Protein AF-A0A3C0IXK6-F1 (afdb_monomer_lite)

Structure (mmCIF, N/CA/C/O backbone):
data_AF-A0A3C0IXK6-F1
#
_entry.id   AF-A0A3C0IXK6-F1
#
loop_
_atom_site.group_PDB
_atom_site.id
_atom_site.type_symbol
_atom_site.label_atom_id
_atom_site.label_alt_id
_atom_site.label_comp_id
_atom_site.label_asym_id
_atom_site.label_entity_id
_atom_site.label_seq_id
_atom_site.pdbx_PDB_ins_code
_atom_site.Cartn_x
_atom_site.Cartn_y
_atom_site.Cartn_z
_atom_site.occupancy
_atom_site.B_iso_or_equiv
_atom_site.auth_seq_id
_atom_site.auth_comp_id
_atom_site.auth_asym_id
_atom_site.auth_atom_id
_atom_site.pdbx_PDB_model_num
ATOM 1 N N . GLN A 1 1 ? 19.973 -12.962 -18.127 1.00 75.75 1 GLN A N 1
ATOM 2 C CA . GLN A 1 1 ? 18.811 -13.881 -18.100 1.00 75.75 1 GLN A CA 1
ATOM 3 C C . GLN A 1 1 ? 18.287 -14.112 -16.686 1.00 75.75 1 GLN A C 1
ATOM 5 O O . GLN A 1 1 ? 17.170 -13.700 -16.434 1.00 75.75 1 GLN A O 1
ATOM 10 N N . ARG A 1 2 ? 19.062 -14.680 -15.744 1.00 87.44 2 ARG A N 1
ATOM 11 C CA . ARG A 1 2 ? 18.587 -14.931 -14.360 1.00 87.44 2 ARG A CA 1
ATOM 12 C C . ARG A 1 2 ? 17.985 -13.700 -13.665 1.00 87.44 2 ARG A C 1
ATOM 14 O O . ARG A 1 2 ? 16.879 -13.792 -13.154 1.00 87.44 2 ARG A O 1
ATOM 21 N N . ASN A 1 3 ? 18.657 -12.553 -13.741 1.00 87.75 3 ASN A N 1
ATOM 22 C CA . ASN A 1 3 ? 18.172 -11.315 -13.115 1.00 87.75 3 ASN A CA 1
ATOM 23 C C . ASN A 1 3 ? 16.908 -10.750 -13.789 1.00 87.75 3 ASN A C 1
ATOM 25 O O . ASN A 1 3 ? 16.109 -10.120 -13.121 1.00 87.75 3 ASN A O 1
ATOM 29 N N . TRP A 1 4 ? 16.711 -11.009 -15.088 1.00 89.12 4 TRP A N 1
ATOM 30 C CA . TRP A 1 4 ? 15.497 -10.610 -15.814 1.00 89.12 4 TRP A CA 1
ATOM 31 C C . TRP A 1 4 ? 14.307 -11.515 -15.480 1.00 89.12 4 TRP A C 1
ATOM 33 O O . TRP A 1 4 ? 13.179 -11.055 -15.413 1.00 89.12 4 TRP A O 1
ATOM 43 N N . ILE A 1 5 ? 14.563 -12.810 -15.255 1.00 93.12 5 ILE A N 1
ATOM 44 C CA . ILE A 1 5 ? 13.540 -13.759 -14.795 1.00 93.12 5 ILE A CA 1
ATOM 45 C C . ILE A 1 5 ? 13.109 -13.427 -13.362 1.00 93.12 5 ILE A C 1
ATOM 47 O O . ILE A 1 5 ? 11.938 -13.578 -13.039 1.00 93.12 5 ILE A O 1
ATOM 51 N N . GLY A 1 6 ? 14.047 -13.011 -12.501 1.00 90.12 6 GLY A N 1
ATOM 52 C CA . GLY A 1 6 ? 13.726 -12.458 -11.181 1.00 90.12 6 GLY A CA 1
ATOM 53 C C . GLY A 1 6 ? 12.921 -13.396 -10.272 1.00 90.12 6 GLY A C 1
ATOM 54 O O . GLY A 1 6 ? 12.086 -12.930 -9.501 1.00 90.12 6 GLY A O 1
ATOM 55 N N . ARG A 1 7 ? 13.135 -14.720 -10.365 1.00 92.38 7 ARG A N 1
ATOM 56 C CA . ARG A 1 7 ? 12.378 -15.706 -9.574 1.00 92.38 7 ARG A CA 1
ATOM 57 C C . ARG A 1 7 ? 12.542 -15.424 -8.078 1.00 92.38 7 ARG A C 1
ATOM 59 O O . ARG A 1 7 ? 13.661 -15.453 -7.571 1.00 92.38 7 ARG A O 1
ATOM 66 N N . SER A 1 8 ? 11.414 -15.243 -7.400 1.00 93.31 8 SER A N 1
ATOM 67 C CA . SER A 1 8 ? 11.321 -15.076 -5.950 1.00 93.31 8 SER A CA 1
ATOM 68 C C . SER A 1 8 ? 10.476 -16.197 -5.348 1.00 93.31 8 SER A C 1
ATOM 70 O O . SER A 1 8 ? 9.518 -16.651 -5.968 1.00 93.31 8 SER A O 1
ATOM 72 N N . GLU A 1 9 ? 10.840 -16.646 -4.149 1.00 96.25 9 GLU A N 1
ATOM 73 C CA . GLU A 1 9 ? 10.060 -17.595 -3.348 1.00 96.25 9 GLU A CA 1
ATOM 74 C C . GLU A 1 9 ? 9.570 -16.861 -2.100 1.00 96.25 9 GLU A C 1
ATOM 76 O O . GLU A 1 9 ? 10.348 -16.189 -1.422 1.00 96.25 9 GLU A O 1
ATOM 81 N N . GLY A 1 10 ? 8.270 -16.932 -1.836 1.00 96.06 10 GLY A N 1
ATOM 82 C CA . GLY A 1 10 ? 7.615 -16.127 -0.813 1.00 96.06 10 GLY A CA 1
ATOM 83 C C . GLY A 1 10 ? 6.218 -16.644 -0.499 1.00 96.06 10 GLY A C 1
ATOM 84 O O . GLY A 1 10 ? 5.892 -17.788 -0.816 1.00 96.06 1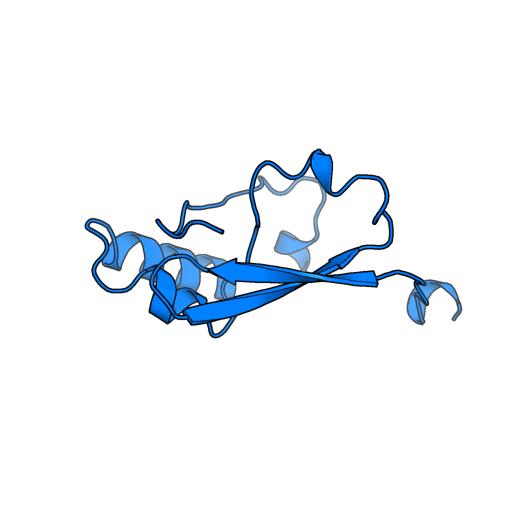0 GLY A O 1
ATOM 85 N N . MET A 1 11 ? 5.414 -15.800 0.135 1.00 96.88 11 MET A N 1
ATOM 86 C CA . MET A 1 11 ? 4.058 -16.121 0.563 1.00 96.88 11 MET A CA 1
ATOM 87 C C . MET A 1 11 ? 3.110 -14.976 0.229 1.00 96.88 11 MET A C 1
ATOM 89 O O . MET A 1 11 ? 3.483 -13.808 0.356 1.00 96.88 11 MET A O 1
ATOM 93 N N . ASP A 1 12 ? 1.887 -15.338 -0.145 1.00 97.62 12 ASP A N 1
ATOM 94 C CA . ASP A 1 12 ? 0.772 -14.409 -0.261 1.00 97.62 12 ASP A CA 1
ATOM 95 C C . ASP A 1 12 ? 0.061 -14.285 1.092 1.00 97.62 12 ASP A C 1
ATOM 97 O O . ASP A 1 12 ? -0.222 -15.282 1.763 1.00 97.62 12 ASP A O 1
ATOM 101 N N . LEU A 1 13 ? -0.195 -13.047 1.503 1.00 96.06 13 LEU A N 1
ATOM 102 C CA . LEU A 1 13 ? -0.876 -12.675 2.737 1.00 96.06 13 LEU A CA 1
ATOM 103 C C . LEU A 1 13 ? -2.172 -11.947 2.400 1.00 96.06 13 LEU A C 1
ATOM 105 O O . LEU A 1 13 ? -2.138 -10.942 1.696 1.00 96.06 13 LEU A O 1
ATOM 109 N N . ASP A 1 14 ? -3.292 -12.412 2.945 1.00 96.44 14 ASP A N 1
ATOM 110 C CA . ASP A 1 14 ? -4.580 -11.735 2.816 1.00 96.44 14 ASP A CA 1
ATOM 111 C C . ASP A 1 14 ? -4.809 -10.791 4.001 1.00 96.44 14 ASP A C 1
ATOM 113 O O . ASP A 1 14 ? -4.882 -11.240 5.146 1.00 96.44 14 ASP A O 1
ATOM 117 N N . PHE A 1 15 ? -4.993 -9.503 3.716 1.00 96.00 15 PHE A N 1
ATOM 118 C CA . PHE A 1 15 ? -5.435 -8.505 4.688 1.00 96.00 15 PHE A CA 1
ATOM 119 C C . PHE A 1 15 ? -6.905 -8.160 4.437 1.00 96.00 15 PHE A C 1
ATOM 121 O O . PHE A 1 15 ? -7.278 -7.814 3.315 1.00 96.00 15 PHE A O 1
ATOM 128 N N . GLU A 1 16 ? -7.758 -8.277 5.454 1.00 95.50 16 GLU A N 1
ATOM 129 C CA . GLU A 1 16 ? -9.179 -7.940 5.327 1.00 95.50 16 GLU A CA 1
ATOM 130 C C . GLU A 1 16 ? -9.367 -6.427 5.369 1.00 95.50 16 GLU A C 1
ATOM 132 O O . GLU A 1 16 ? -9.011 -5.774 6.342 1.00 95.50 16 GLU A O 1
ATOM 137 N N . VAL A 1 17 ? -9.960 -5.862 4.322 1.00 93.56 17 VAL A N 1
ATOM 138 C CA . VAL A 1 17 ? -10.204 -4.424 4.255 1.00 93.56 17 VAL A CA 1
ATOM 139 C C . VAL A 1 17 ? -11.469 -4.100 5.050 1.00 93.56 17 VAL A C 1
ATOM 141 O O . VAL A 1 17 ? -12.580 -4.543 4.731 1.00 93.56 17 VAL A O 1
ATOM 144 N N . ALA A 1 18 ? -11.303 -3.312 6.109 1.00 90.88 18 ALA A N 1
ATOM 145 C CA . ALA A 1 18 ? -12.371 -2.958 7.028 1.00 90.88 18 ALA A CA 1
ATOM 146 C C . ALA A 1 18 ? -13.523 -2.253 6.293 1.00 90.88 18 ALA A C 1
ATOM 148 O O . ALA A 1 18 ? -13.330 -1.283 5.563 1.00 90.88 18 ALA A O 1
ATOM 149 N N . GLY A 1 19 ? -14.748 -2.740 6.504 1.00 85.31 19 GLY A N 1
ATOM 150 C CA . GLY A 1 19 ? -15.964 -2.125 5.963 1.00 85.31 19 GLY A CA 1
ATOM 151 C C . GLY A 1 19 ? -16.279 -2.434 4.495 1.00 85.31 19 GLY A C 1
ATOM 152 O O . GLY A 1 19 ? -17.356 -2.056 4.042 1.00 85.31 19 GLY A O 1
ATOM 153 N N . THR A 1 20 ? -15.420 -3.150 3.757 1.00 84.44 20 THR A N 1
ATOM 154 C CA . THR A 1 20 ? -15.673 -3.488 2.339 1.00 84.44 20 THR A CA 1
ATOM 155 C C . THR A 1 20 ? -16.002 -4.964 2.107 1.00 84.44 20 THR A C 1
ATOM 157 O O . THR A 1 20 ? -16.589 -5.300 1.075 1.00 84.44 20 THR A O 1
ATOM 160 N N . GLY A 1 21 ? -15.637 -5.839 3.055 1.00 86.12 21 GLY A N 1
ATOM 161 C CA . GLY A 1 21 ? -15.756 -7.297 2.922 1.00 86.12 21 GLY A CA 1
ATOM 162 C C . GLY A 1 21 ? -14.781 -7.904 1.906 1.00 86.12 21 GLY A C 1
ATOM 163 O O . GLY A 1 21 ? -14.897 -9.081 1.570 1.00 86.12 21 GLY A O 1
ATOM 164 N N . GLU A 1 22 ? -13.843 -7.106 1.398 1.00 90.50 22 GLU A N 1
ATOM 165 C CA . GLU A 1 22 ? -12.816 -7.531 0.455 1.00 90.50 22 GLU A CA 1
ATOM 166 C C . GLU A 1 22 ? -11.496 -7.830 1.151 1.00 90.50 22 GLU A C 1
ATOM 168 O O . GLU A 1 22 ? -11.256 -7.439 2.293 1.00 90.50 22 GLU A O 1
ATOM 173 N N . LYS A 1 23 ? -10.616 -8.512 0.420 1.00 94.56 23 LYS A N 1
ATOM 174 C CA . LYS A 1 23 ? -9.260 -8.816 0.853 1.00 94.56 23 LYS A CA 1
ATOM 175 C C . LYS A 1 23 ? -8.259 -8.142 -0.069 1.00 94.56 23 LYS A C 1
ATOM 177 O O . LYS A 1 23 ? -8.444 -8.138 -1.286 1.00 94.56 23 LYS A O 1
ATOM 182 N N . LEU A 1 24 ? -7.195 -7.611 0.517 1.00 95.38 24 LEU A N 1
ATOM 183 C CA . LEU A 1 24 ? -6.007 -7.165 -0.189 1.00 95.38 24 LEU A CA 1
ATOM 184 C C . LEU A 1 24 ? -4.924 -8.234 -0.028 1.00 95.38 24 LEU A C 1
ATOM 186 O O . LEU A 1 24 ? -4.381 -8.414 1.062 1.00 95.38 24 LEU A O 1
ATOM 190 N N . THR A 1 25 ? -4.632 -8.950 -1.111 1.00 96.62 25 THR A N 1
ATOM 191 C CA . THR A 1 25 ? -3.584 -9.975 -1.132 1.00 96.62 25 THR A CA 1
ATOM 192 C C . THR A 1 25 ? -2.232 -9.336 -1.449 1.00 96.62 25 THR A C 1
ATOM 194 O O . THR A 1 25 ? -2.090 -8.636 -2.452 1.00 96.62 25 THR A O 1
ATOM 197 N N . VAL A 1 26 ? -1.230 -9.581 -0.604 1.00 96.44 26 VAL A N 1
ATOM 198 C CA . VAL A 1 26 ? 0.127 -9.027 -0.718 1.00 96.44 26 VAL A CA 1
ATOM 199 C C . VAL A 1 26 ? 1.152 -10.154 -0.769 1.00 96.44 26 VAL A C 1
ATOM 201 O O . VAL A 1 26 ? 1.184 -11.004 0.117 1.00 96.44 26 VAL A O 1
ATOM 204 N N . PHE A 1 27 ? 2.042 -10.121 -1.761 1.00 96.88 27 PHE A N 1
ATOM 205 C CA . PHE A 1 27 ? 3.185 -11.031 -1.834 1.00 96.88 27 PHE A CA 1
ATOM 206 C C . PHE A 1 27 ? 4.370 -10.506 -1.013 1.00 96.88 27 PHE A C 1
ATOM 208 O O . PHE A 1 27 ? 4.745 -9.337 -1.117 1.00 96.88 27 PHE A O 1
ATOM 215 N N . THR A 1 28 ? 5.025 -11.382 -0.249 1.00 96.69 28 THR A N 1
ATOM 216 C CA . THR A 1 28 ? 6.282 -11.062 0.442 1.00 96.69 28 THR A CA 1
ATOM 217 C C . THR A 1 28 ? 7.257 -12.237 0.464 1.00 96.69 28 THR A C 1
ATOM 219 O O . THR A 1 28 ? 6.881 -13.389 0.678 1.00 96.69 28 THR A O 1
ATOM 222 N N . THR A 1 29 ? 8.551 -11.951 0.313 1.00 97.31 29 THR A N 1
ATOM 223 C CA . THR A 1 29 ? 9.638 -12.917 0.569 1.00 97.31 29 THR A CA 1
ATOM 224 C C . THR A 1 29 ? 10.066 -12.943 2.044 1.00 97.31 29 THR A C 1
ATOM 226 O O . THR A 1 29 ? 10.854 -13.797 2.447 1.00 97.31 29 THR A O 1
ATOM 229 N N . ARG A 1 30 ? 9.529 -12.033 2.870 1.00 96.25 30 ARG A N 1
ATOM 230 C CA . ARG A 1 30 ? 9.829 -11.848 4.300 1.00 96.25 30 ARG A CA 1
ATOM 231 C C . ARG A 1 30 ? 8.581 -12.056 5.160 1.00 96.25 30 ARG A C 1
ATOM 233 O O . ARG A 1 30 ? 8.125 -11.167 5.869 1.00 96.25 30 ARG A O 1
ATOM 240 N N . HIS A 1 31 ? 7.993 -13.246 5.077 1.00 93.88 31 HIS A N 1
ATOM 241 C CA . HIS A 1 31 ? 6.815 -13.618 5.874 1.00 93.88 31 HIS A CA 1
ATOM 242 C C . HIS A 1 31 ? 7.086 -13.586 7.391 1.00 93.88 31 HIS A C 1
ATOM 244 O O . HIS A 1 31 ? 6.170 -13.382 8.183 1.00 93.88 31 HIS A O 1
ATOM 250 N N . ASP A 1 32 ? 8.350 -13.721 7.800 1.00 95.75 32 ASP A N 1
ATOM 251 C CA . ASP A 1 32 ? 8.810 -13.584 9.182 1.00 95.75 32 ASP A CA 1
ATOM 252 C C . ASP A 1 32 ? 8.542 -12.192 9.778 1.00 95.75 32 ASP A C 1
ATOM 254 O O . ASP A 1 32 ? 8.411 -12.061 10.994 1.00 95.75 32 ASP A O 1
ATOM 258 N N . THR A 1 33 ? 8.414 -11.152 8.946 1.00 95.88 33 THR A N 1
ATOM 259 C CA . THR A 1 33 ? 8.215 -9.769 9.406 1.00 95.88 33 THR A CA 1
ATOM 260 C C . THR A 1 33 ? 6.747 -9.354 9.500 1.00 95.88 33 THR A C 1
ATOM 262 O O . THR A 1 33 ? 6.471 -8.176 9.715 1.00 95.88 33 THR A O 1
ATOM 265 N N . VAL A 1 34 ? 5.793 -10.281 9.350 1.00 95.69 34 VAL A N 1
ATOM 266 C CA . VAL A 1 34 ? 4.354 -9.957 9.283 1.00 95.69 34 VAL A CA 1
ATOM 267 C C . VAL A 1 34 ? 3.841 -9.200 10.516 1.00 95.69 34 VAL A C 1
ATOM 269 O O . VAL A 1 34 ? 3.051 -8.272 10.385 1.00 95.69 34 VAL A O 1
ATOM 272 N N . PHE A 1 35 ? 4.357 -9.506 11.710 1.00 95.31 35 PHE A N 1
ATOM 273 C CA . PHE A 1 35 ? 3.979 -8.813 12.950 1.00 95.31 35 PHE A CA 1
ATOM 274 C C . PHE A 1 35 ? 4.480 -7.360 13.033 1.00 95.31 35 PHE A C 1
ATOM 276 O O . PHE A 1 35 ? 4.088 -6.634 13.941 1.00 95.31 35 PHE A O 1
ATOM 283 N N . GLY A 1 36 ? 5.361 -6.940 12.120 1.00 96.81 36 GLY A N 1
ATOM 284 C CA . GLY A 1 36 ? 5.874 -5.573 12.026 1.00 96.81 36 GLY A CA 1
ATOM 285 C C . GLY A 1 36 ? 5.180 -4.715 10.968 1.00 96.81 36 GLY A C 1
ATOM 286 O O . GLY A 1 36 ? 5.618 -3.589 10.739 1.00 96.81 36 GLY A O 1
ATOM 287 N N . VAL A 1 37 ? 4.146 -5.225 10.293 1.00 96.69 37 VAL A N 1
ATOM 288 C CA . VAL A 1 37 ? 3.390 -4.456 9.295 1.00 96.69 37 VAL A CA 1
ATOM 289 C C . VAL A 1 37 ? 2.607 -3.348 10.001 1.00 96.69 37 VAL A C 1
ATOM 291 O O . VAL A 1 37 ? 1.771 -3.620 10.857 1.00 96.69 37 VAL A O 1
ATOM 294 N N . THR A 1 38 ? 2.895 -2.091 9.655 1.00 96.56 38 THR A N 1
ATOM 295 C CA . THR A 1 38 ? 2.258 -0.904 10.256 1.00 96.56 38 THR A CA 1
ATOM 296 C C . THR A 1 38 ? 1.286 -0.191 9.318 1.00 96.56 38 THR A C 1
ATOM 298 O O . THR A 1 38 ? 0.426 0.546 9.790 1.00 96.56 38 THR A O 1
ATOM 301 N N . TYR A 1 39 ? 1.420 -0.393 8.006 1.00 96.25 39 TYR A N 1
ATOM 302 C CA . TYR A 1 39 ? 0.499 0.080 6.974 1.00 96.25 39 TYR A CA 1
ATOM 303 C C . TYR A 1 39 ? 0.696 -0.731 5.687 1.00 96.25 39 TYR A C 1
ATOM 305 O O . TYR A 1 39 ? 1.719 -1.397 5.508 1.00 96.25 39 TYR A O 1
ATOM 313 N N . LEU A 1 40 ? -0.283 -0.650 4.787 1.00 96.50 40 LEU A N 1
ATOM 314 C CA . LEU A 1 40 ? -0.232 -1.237 3.450 1.00 96.50 40 LEU A CA 1
ATOM 315 C C . LEU A 1 40 ? -0.165 -0.118 2.408 1.00 96.50 40 LEU A C 1
ATOM 317 O O . LEU A 1 40 ? -0.729 0.959 2.602 1.00 96.50 40 LEU A O 1
ATOM 321 N N . VAL A 1 41 ? 0.521 -0.381 1.299 1.00 96.31 41 VAL A N 1
ATOM 322 C CA . VAL A 1 41 ? 0.575 0.516 0.139 1.00 96.31 41 VAL A CA 1
ATOM 323 C C . VAL A 1 41 ? -0.056 -0.205 -1.034 1.00 96.31 41 VAL A C 1
ATOM 325 O O . VAL A 1 41 ? 0.228 -1.377 -1.273 1.00 96.31 41 VAL A O 1
ATOM 328 N N . ILE A 1 42 ? -0.909 0.505 -1.761 1.00 95.44 42 ILE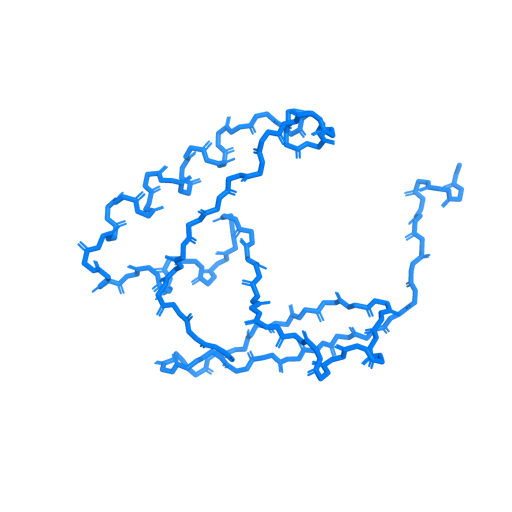 A N 1
ATOM 329 C CA . ILE A 1 42 ? -1.630 -0.017 -2.912 1.00 95.44 42 ILE A CA 1
ATOM 330 C C . ILE A 1 42 ? -1.269 0.812 -4.145 1.00 95.44 42 ILE A C 1
ATOM 332 O O . ILE A 1 42 ? -1.101 2.027 -4.049 1.00 95.44 42 ILE A O 1
ATOM 336 N N . ALA A 1 43 ? -1.099 0.154 -5.292 1.00 94.44 43 ALA A N 1
ATOM 337 C CA . ALA A 1 43 ? -0.821 0.847 -6.546 1.00 94.44 43 ALA A CA 1
ATOM 338 C C . ALA A 1 43 ? -2.017 1.722 -6.953 1.00 94.44 43 ALA A C 1
ATOM 340 O O . ALA A 1 43 ? -3.163 1.328 -6.731 1.00 94.44 43 ALA A O 1
ATOM 341 N N . ALA A 1 44 ? -1.753 2.880 -7.563 1.00 94.00 44 ALA A N 1
ATOM 342 C CA . ALA A 1 44 ? -2.785 3.836 -7.969 1.00 94.00 44 ALA A CA 1
ATOM 343 C C . ALA A 1 44 ? -3.800 3.211 -8.946 1.00 94.00 44 ALA A C 1
ATOM 345 O O . ALA A 1 44 ? -4.996 3.460 -8.850 1.00 94.00 44 ALA A O 1
ATOM 346 N N . GLU A 1 45 ? -3.334 2.326 -9.826 1.00 93.69 45 GLU A N 1
ATOM 347 C CA . GLU A 1 45 ? -4.148 1.575 -10.782 1.00 93.69 45 GLU A CA 1
ATOM 348 C C . GLU A 1 45 ? -4.904 0.363 -10.191 1.00 93.69 45 GLU A C 1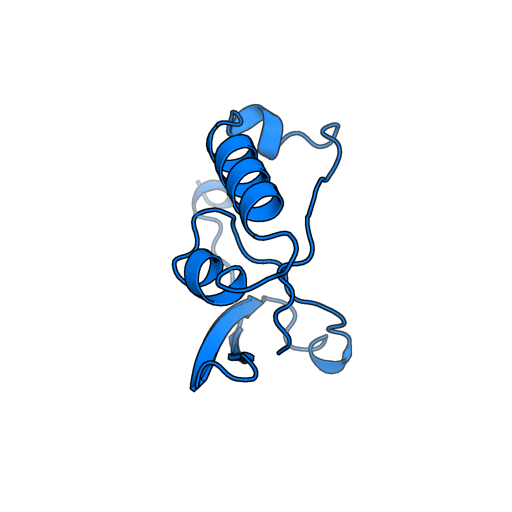
ATOM 350 O O . GLU A 1 45 ? -5.599 -0.350 -10.920 1.00 93.69 45 GLU A O 1
ATOM 355 N N . HIS A 1 46 ? -4.776 0.075 -8.891 1.00 94.94 46 HIS A N 1
ATOM 356 C CA . HIS A 1 46 ? -5.390 -1.114 -8.304 1.00 94.94 46 HIS A CA 1
ATOM 357 C C . HIS A 1 46 ? -6.927 -0.981 -8.211 1.00 94.94 46 HIS A C 1
ATOM 359 O O . HIS A 1 46 ? -7.417 0.021 -7.689 1.00 94.94 46 HIS A O 1
ATOM 365 N N . PRO A 1 47 ? -7.720 -2.012 -8.581 1.00 92.12 47 PRO A N 1
ATOM 366 C CA . PRO A 1 47 ? -9.188 -1.923 -8.621 1.00 92.12 47 PRO A CA 1
ATOM 367 C C . PRO A 1 47 ? -9.867 -1.511 -7.304 1.00 92.12 47 PRO A C 1
ATOM 369 O O . PRO A 1 47 ? -10.926 -0.889 -7.314 1.00 92.12 47 PRO A O 1
ATOM 372 N N . LEU A 1 48 ? -9.263 -1.856 -6.163 1.00 92.12 48 LEU A N 1
ATOM 373 C CA . LEU A 1 48 ? -9.771 -1.474 -4.837 1.00 92.12 48 LEU A CA 1
ATOM 374 C C . LEU A 1 48 ? -9.658 0.026 -4.533 1.00 92.12 48 LEU A C 1
ATOM 376 O O . LEU A 1 48 ? -10.368 0.493 -3.647 1.00 92.12 48 LEU A O 1
ATOM 380 N N . VAL A 1 49 ? -8.802 0.784 -5.228 1.00 94.25 49 VAL A N 1
ATOM 381 C CA . VAL A 1 49 ? -8.561 2.204 -4.918 1.00 94.25 49 VAL A CA 1
ATOM 382 C C . VAL A 1 49 ? -9.852 3.010 -5.002 1.00 94.25 49 VAL A C 1
ATOM 384 O O . VAL A 1 49 ? -10.206 3.665 -4.027 1.00 94.25 49 VAL A O 1
ATOM 387 N N . GLU A 1 50 ? -10.616 2.881 -6.090 1.00 92.00 50 GLU A N 1
ATOM 388 C CA . GLU A 1 50 ? -11.889 3.603 -6.251 1.00 92.00 50 GLU A CA 1
ATOM 389 C C . GLU A 1 50 ? -12.889 3.285 -5.134 1.00 92.00 50 GLU A C 1
ATOM 391 O O . GLU A 1 50 ? -13.607 4.165 -4.664 1.00 92.00 50 GLU A O 1
ATOM 396 N N . ARG A 1 51 ? -12.916 2.033 -4.661 1.00 91.25 51 ARG A N 1
ATOM 397 C CA . ARG A 1 51 ? -13.799 1.626 -3.559 1.00 91.25 51 ARG A CA 1
ATOM 398 C C . ARG A 1 51 ? -13.364 2.210 -2.218 1.00 91.25 51 ARG A C 1
ATOM 400 O O . ARG A 1 51 ? -14.221 2.486 -1.389 1.00 91.25 51 ARG A O 1
ATOM 407 N N . LEU A 1 52 ? -12.058 2.364 -2.001 1.00 92.25 52 LEU A N 1
ATOM 408 C CA . LEU A 1 52 ? -11.491 2.893 -0.760 1.00 92.25 52 LEU A CA 1
ATOM 409 C C . LEU A 1 52 ? -11.677 4.408 -0.629 1.00 92.25 52 LEU A C 1
ATOM 411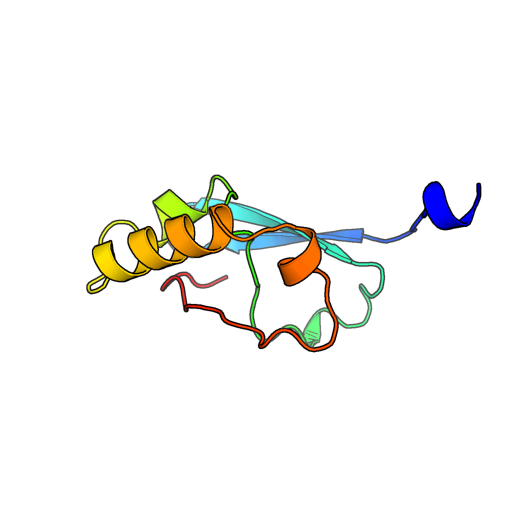 O O . LEU A 1 52 ? -11.934 4.897 0.470 1.00 92.25 52 LEU A O 1
ATOM 415 N N . ILE A 1 53 ? -11.543 5.135 -1.740 1.00 94.12 53 ILE A N 1
ATOM 416 C CA . ILE A 1 53 ? -11.601 6.603 -1.746 1.00 94.12 53 ILE A CA 1
ATOM 417 C C . ILE A 1 53 ? -13.032 7.147 -1.862 1.00 94.12 53 ILE A C 1
ATOM 419 O O . ILE A 1 53 ? -13.272 8.303 -1.519 1.00 94.12 53 ILE A O 1
ATOM 423 N N . ALA A 1 54 ? -13.987 6.336 -2.329 1.00 91.94 54 ALA A N 1
ATOM 424 C CA . ALA A 1 54 ? -15.381 6.745 -2.470 1.00 91.94 54 ALA A CA 1
ATOM 425 C C . ALA A 1 54 ? -16.006 7.146 -1.121 1.00 91.94 54 ALA A C 1
ATOM 427 O O . ALA A 1 54 ? -15.966 6.397 -0.145 1.00 91.94 54 ALA A O 1
ATOM 428 N N . GLY A 1 55 ? -16.636 8.318 -1.079 1.00 90.44 55 GLY A N 1
ATOM 429 C CA . GLY A 1 55 ? -17.271 8.884 0.107 1.00 90.44 55 GLY A CA 1
ATOM 430 C C . GLY A 1 55 ? -16.305 9.528 1.104 1.00 90.44 55 GLY A C 1
ATOM 431 O O . GLY A 1 55 ? -16.760 9.983 2.157 1.00 90.44 55 GLY A O 1
ATOM 432 N N . GLN A 1 56 ? -15.001 9.583 0.809 1.00 92.75 56 GLN A N 1
ATOM 433 C CA . GLN A 1 56 ? -14.042 10.280 1.664 1.00 92.75 56 GLN A CA 1
ATOM 434 C C . GLN A 1 56 ? -14.209 11.804 1.551 1.00 92.75 56 GLN A C 1
ATOM 436 O O . GLN A 1 56 ? -14.499 12.319 0.471 1.00 92.75 56 GLN A O 1
ATOM 441 N N . PRO A 1 57 ? -13.970 12.575 2.629 1.00 94.69 57 PRO A N 1
ATOM 442 C CA . PRO A 1 57 ? -14.078 14.037 2.588 1.00 94.69 57 PRO A CA 1
ATOM 443 C C . PRO A 1 57 ? -13.180 14.712 1.538 1.00 94.69 57 PRO A C 1
ATOM 445 O O . PRO A 1 57 ? -13.486 15.812 1.088 1.00 94.69 57 PRO A O 1
ATOM 448 N N . ASN A 1 58 ? -12.074 14.063 1.169 1.00 95.12 58 ASN A N 1
ATOM 449 C CA . ASN A 1 58 ? -11.084 14.513 0.192 1.00 95.12 58 ASN A CA 1
ATOM 450 C C . ASN A 1 58 ? -11.046 13.621 -1.068 1.00 95.12 58 ASN A C 1
ATOM 452 O O . ASN A 1 58 ? -10.008 13.491 -1.709 1.00 95.12 58 ASN A O 1
ATOM 456 N N . GLU A 1 59 ? -12.166 12.989 -1.425 1.00 95.56 59 GLU A N 1
ATOM 457 C CA . GLU A 1 59 ? -12.287 12.072 -2.570 1.00 95.56 59 GLU A CA 1
ATOM 458 C C . GLU A 1 59 ? -11.780 12.666 -3.899 1.00 95.56 59 GLU A C 1
ATOM 460 O O . GLU A 1 59 ? -11.064 11.990 -4.638 1.00 95.56 59 GLU A O 1
ATOM 465 N N . ASP A 1 60 ? -12.090 13.932 -4.193 1.00 96.44 60 ASP A N 1
ATOM 466 C CA . ASP A 1 60 ? -11.633 14.597 -5.424 1.00 96.44 60 ASP A CA 1
ATOM 467 C C . ASP A 1 60 ? -10.108 14.791 -5.449 1.00 96.44 60 ASP A C 1
ATOM 469 O O . ASP A 1 60 ? -9.468 14.603 -6.484 1.00 96.44 60 ASP A O 1
ATOM 473 N N . GLU A 1 61 ? -9.513 15.116 -4.297 1.00 96.69 61 GLU A N 1
ATOM 474 C CA . GLU A 1 61 ? -8.060 15.238 -4.137 1.00 96.69 61 GLU A CA 1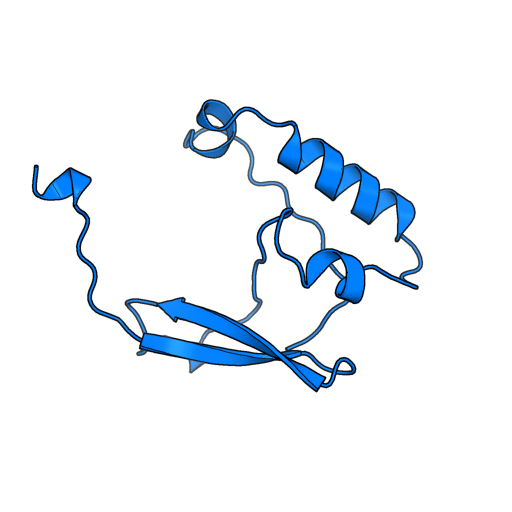
ATOM 475 C C . GLU A 1 61 ? -7.376 13.878 -4.330 1.00 96.69 61 GLU A C 1
ATOM 477 O O . GLU A 1 61 ? -6.382 13.775 -5.048 1.00 96.69 61 GLU A O 1
ATOM 482 N N . LEU A 1 62 ? -7.955 12.817 -3.759 1.00 96.38 62 LEU A N 1
ATOM 483 C CA . LEU A 1 62 ? -7.490 11.439 -3.919 1.00 96.38 62 LEU A CA 1
ATOM 484 C C . LEU A 1 62 ? -7.548 10.981 -5.380 1.00 96.38 62 LEU A C 1
ATOM 486 O O . LEU A 1 62 ? -6.580 10.406 -5.877 1.00 96.38 62 LEU A O 1
ATOM 490 N N . ARG A 1 63 ? -8.647 11.258 -6.094 1.00 96.12 63 ARG A N 1
ATOM 491 C CA . ARG A 1 63 ? -8.761 10.929 -7.524 1.00 96.12 63 ARG A CA 1
ATOM 492 C C . ARG A 1 63 ? -7.761 11.691 -8.377 1.00 96.12 63 ARG A C 1
ATOM 494 O O . ARG A 1 63 ? -7.175 11.103 -9.286 1.00 96.12 63 ARG A O 1
ATOM 501 N N . GLN A 1 64 ? -7.548 12.973 -8.084 1.00 96.44 64 GLN A N 1
ATOM 502 C CA . GLN A 1 64 ? -6.536 13.757 -8.782 1.00 96.44 64 GLN A CA 1
ATOM 503 C C . GLN A 1 64 ? -5.141 13.170 -8.543 1.00 96.44 64 GLN A C 1
ATOM 505 O O . GLN A 1 64 ? -4.418 12.928 -9.504 1.00 96.44 64 GLN A O 1
ATOM 510 N N . PHE A 1 65 ? -4.806 12.842 -7.291 1.00 95.50 65 PHE A N 1
ATOM 511 C CA . PHE A 1 65 ? -3.538 12.203 -6.942 1.00 95.50 65 PHE A CA 1
ATOM 512 C C . PHE A 1 65 ? -3.333 10.877 -7.690 1.00 95.50 65 PHE A C 1
ATOM 514 O O . PHE A 1 65 ? -2.268 10.642 -8.257 1.00 95.50 65 PHE A O 1
ATOM 521 N N . VAL A 1 66 ? -4.360 10.023 -7.749 1.00 95.00 66 VAL A N 1
ATOM 522 C CA . VAL A 1 66 ? -4.330 8.766 -8.515 1.00 95.00 66 VAL A CA 1
ATOM 523 C C . VAL A 1 66 ? -4.071 9.031 -10.000 1.00 95.00 66 VAL A C 1
ATOM 525 O O . VAL A 1 66 ? -3.194 8.397 -10.586 1.00 95.00 66 VAL A O 1
ATOM 528 N N . SER A 1 67 ? -4.780 9.991 -10.602 1.00 94.75 67 SER A N 1
ATOM 529 C CA . SER A 1 67 ? -4.585 10.367 -12.007 1.00 94.75 67 SER A CA 1
ATOM 530 C C . SER A 1 67 ? -3.170 10.881 -12.276 1.00 94.75 67 SER A C 1
ATOM 532 O O . SER A 1 67 ? -2.573 10.518 -13.289 1.00 94.75 67 SER A O 1
ATOM 534 N N . ASP A 1 68 ? -2.626 11.707 -11.382 1.00 92.88 68 ASP A N 1
ATOM 535 C CA . ASP A 1 68 ? -1.282 12.266 -11.516 1.00 92.88 68 ASP A CA 1
ATOM 536 C C . ASP A 1 68 ? -0.221 11.164 -11.438 1.00 92.88 68 ASP A C 1
ATOM 538 O O . ASP A 1 68 ? 0.684 11.126 -12.269 1.00 92.88 68 ASP A O 1
ATOM 542 N N . VAL A 1 69 ? -0.358 10.226 -10.493 1.00 92.19 69 VAL A N 1
ATOM 543 C CA . VAL A 1 69 ? 0.560 9.085 -10.335 1.00 92.19 69 VAL A CA 1
ATOM 544 C C . VAL A 1 69 ? 0.505 8.141 -11.537 1.00 92.19 69 VAL A C 1
ATOM 546 O O . VAL A 1 69 ? 1.546 7.658 -11.976 1.00 92.19 69 VAL A O 1
ATOM 549 N N . ILE A 1 70 ? -0.680 7.893 -12.103 1.00 91.31 70 ILE A N 1
ATOM 550 C CA . ILE A 1 70 ? -0.832 7.069 -13.315 1.00 91.31 70 ILE A CA 1
ATOM 551 C C . ILE A 1 70 ? -0.204 7.755 -14.536 1.00 91.31 70 ILE A C 1
ATOM 553 O O . ILE A 1 70 ? 0.323 7.080 -15.418 1.00 91.31 70 ILE A O 1
ATOM 557 N N . ALA A 1 71 ? -0.250 9.087 -14.600 1.00 89.88 71 ALA A N 1
ATOM 558 C CA . ALA A 1 71 ? 0.331 9.861 -15.693 1.00 89.88 71 ALA A CA 1
ATOM 559 C C . ALA A 1 71 ? 1.860 10.024 -15.593 1.00 89.88 71 ALA A C 1
ATOM 561 O O . ALA A 1 71 ? 2.480 10.499 -16.550 1.00 89.88 71 ALA A O 1
ATOM 562 N N . GLN A 1 72 ? 2.476 9.666 -14.461 1.00 85.62 72 GLN A N 1
ATOM 563 C CA . GLN A 1 72 ? 3.927 9.717 -14.302 1.00 85.62 72 GLN A CA 1
ATOM 564 C C . GLN A 1 72 ? 4.625 8.662 -15.160 1.00 85.62 72 GLN A C 1
ATOM 566 O O . GLN A 1 72 ? 4.173 7.528 -15.288 1.00 85.62 72 GLN A O 1
ATOM 571 N N . ASP A 1 73 ? 5.776 9.046 -15.708 1.00 79.62 73 ASP A N 1
ATOM 572 C CA . ASP A 1 73 ? 6.624 8.149 -16.484 1.00 79.62 73 ASP A CA 1
ATOM 573 C C . ASP A 1 73 ? 7.230 7.049 -15.596 1.00 79.62 73 ASP A C 1
ATOM 575 O O . ASP A 1 73 ? 7.760 7.322 -14.515 1.00 79.62 73 ASP A O 1
ATOM 579 N N . ASP A 1 74 ? 7.200 5.804 -16.071 1.00 72.25 74 ASP A N 1
ATOM 580 C CA . ASP A 1 74 ? 7.679 4.638 -15.318 1.00 72.25 74 ASP A CA 1
ATOM 581 C C . ASP A 1 74 ? 9.171 4.748 -14.959 1.00 72.25 74 ASP A C 1
ATOM 583 O O . ASP A 1 74 ? 9.603 4.265 -13.906 1.00 72.25 74 ASP A O 1
ATOM 587 N N . ILE A 1 75 ? 9.970 5.417 -15.802 1.00 68.31 75 ILE A N 1
ATOM 588 C CA . ILE A 1 75 ? 11.398 5.651 -15.542 1.00 68.31 75 ILE A CA 1
ATOM 589 C C . ILE A 1 75 ? 11.564 6.585 -14.343 1.00 68.31 75 ILE A C 1
ATOM 591 O O . ILE A 1 75 ? 12.382 6.303 -13.470 1.00 68.31 75 ILE A O 1
ATOM 595 N N . ALA A 1 76 ? 10.760 7.648 -14.260 1.00 68.94 76 ALA A N 1
ATOM 596 C CA . ALA A 1 76 ? 10.754 8.540 -13.105 1.00 68.94 76 ALA A CA 1
ATOM 597 C C . ALA A 1 76 ? 10.276 7.805 -11.841 1.00 68.94 76 ALA A C 1
ATOM 599 O O . ALA A 1 76 ? 10.905 7.910 -10.795 1.00 68.94 76 ALA A O 1
ATOM 600 N N . ARG A 1 77 ? 9.236 6.964 -11.936 1.00 70.19 77 ARG A N 1
ATOM 601 C CA . ARG A 1 77 ? 8.729 6.181 -10.789 1.00 70.19 77 ARG A CA 1
ATOM 602 C C . ARG A 1 77 ? 9.740 5.179 -10.220 1.00 70.19 77 ARG A C 1
ATOM 604 O O . ARG A 1 77 ? 9.637 4.813 -9.050 1.00 70.19 77 ARG A O 1
ATOM 611 N N . THR A 1 78 ? 10.687 4.720 -11.037 1.00 75.44 78 THR A N 1
ATOM 612 C CA . THR A 1 78 ? 11.686 3.706 -10.653 1.00 75.44 78 THR A CA 1
ATOM 613 C C . THR A 1 78 ? 13.043 4.322 -10.287 1.00 75.44 78 THR A C 1
ATOM 615 O O . THR A 1 78 ? 13.950 3.601 -9.874 1.00 75.44 78 THR A O 1
ATOM 618 N N . ALA A 1 79 ? 13.211 5.639 -10.440 1.00 77.81 79 ALA A N 1
ATOM 619 C CA . ALA A 1 79 ? 14.469 6.315 -10.155 1.00 77.81 79 ALA A CA 1
ATOM 620 C C . ALA A 1 79 ? 14.665 6.53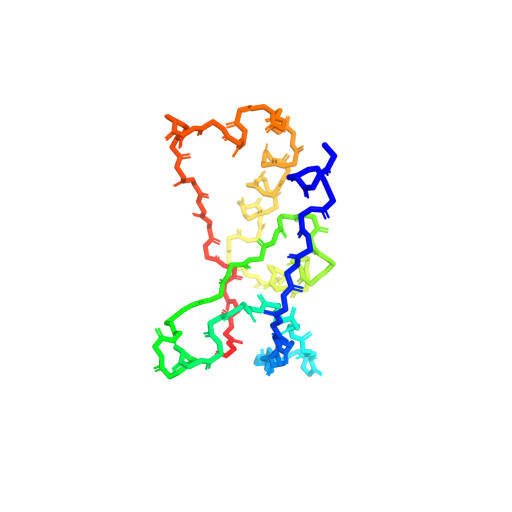0 -8.643 1.00 77.81 79 ALA A C 1
ATOM 622 O O . ALA A 1 79 ? 13.773 7.011 -7.945 1.00 77.81 79 ALA A O 1
ATOM 623 N N . ASP A 1 80 ? 15.854 6.189 -8.140 1.00 73.19 80 ASP A N 1
ATOM 624 C CA . ASP A 1 80 ? 16.179 6.238 -6.705 1.00 73.19 80 ASP A CA 1
ATOM 625 C C . ASP A 1 80 ? 16.152 7.661 -6.114 1.00 73.19 80 ASP A C 1
ATOM 627 O O . ASP A 1 80 ? 16.021 7.828 -4.901 1.00 73.19 80 ASP A O 1
ATOM 631 N N . ASP A 1 81 ? 16.297 8.684 -6.958 1.00 79.38 81 ASP A N 1
ATOM 632 C CA . ASP A 1 81 ? 16.296 10.103 -6.597 1.00 79.38 81 ASP A CA 1
ATOM 633 C C . ASP A 1 81 ? 14.907 10.755 -6.657 1.00 79.38 81 ASP A C 1
ATOM 635 O O . ASP A 1 81 ? 14.759 11.913 -6.260 1.00 79.38 81 ASP A O 1
ATOM 639 N N . THR A 1 82 ? 13.882 10.025 -7.104 1.00 79.94 82 THR A N 1
ATOM 640 C CA . THR A 1 82 ? 12.514 10.546 -7.139 1.00 79.94 82 THR A CA 1
ATOM 641 C C . THR A 1 82 ? 11.899 10.531 -5.744 1.00 79.94 82 THR A C 1
ATOM 643 O O . THR A 1 82 ? 11.935 9.534 -5.017 1.00 79.94 82 THR A O 1
ATOM 646 N N . GLU A 1 83 ? 11.324 11.668 -5.351 1.00 85.06 83 GLU A N 1
ATOM 647 C CA . GLU A 1 83 ? 10.651 11.807 -4.066 1.00 85.06 83 GLU A CA 1
ATOM 648 C C . GLU A 1 83 ? 9.444 10.862 -3.986 1.00 85.06 83 GLU A C 1
ATOM 650 O O . GLU A 1 83 ? 8.572 10.845 -4.856 1.00 85.06 83 GLU A O 1
ATOM 655 N N . LYS A 1 84 ? 9.389 10.063 -2.915 1.00 88.50 84 LYS A N 1
ATOM 656 C CA . LYS A 1 84 ? 8.278 9.142 -2.676 1.00 88.50 84 LYS A CA 1
ATOM 657 C C . LYS A 1 84 ? 7.071 9.925 -2.190 1.00 88.50 84 LYS A C 1
ATOM 659 O O . LYS A 1 84 ? 7.029 10.356 -1.039 1.00 88.50 84 LYS A O 1
ATOM 664 N N . VAL A 1 85 ? 6.077 10.047 -3.055 1.00 91.94 85 VAL A N 1
ATOM 665 C CA . VAL A 1 85 ? 4.777 10.628 -2.725 1.00 91.94 85 VAL A CA 1
ATOM 666 C C . VAL A 1 85 ? 3.751 9.530 -2.450 1.00 91.94 85 VAL A C 1
ATOM 668 O O . VAL A 1 85 ? 3.807 8.442 -3.022 1.00 91.94 85 VAL A O 1
ATOM 671 N N . GLY A 1 86 ? 2.807 9.808 -1.557 1.00 94.06 86 GLY A N 1
ATOM 672 C CA . GLY A 1 86 ? 1.728 8.895 -1.198 1.00 94.06 86 GLY A CA 1
ATOM 673 C C . GLY A 1 86 ? 0.604 9.645 -0.496 1.00 94.06 86 GLY A C 1
ATOM 674 O O . GLY A 1 86 ? 0.857 10.635 0.189 1.00 94.06 86 GLY A O 1
ATOM 675 N N . MET A 1 87 ? -0.628 9.166 -0.655 1.00 95.94 87 MET A N 1
ATOM 676 C CA . MET A 1 87 ? -1.806 9.731 -0.001 1.00 95.94 87 MET A CA 1
ATOM 677 C C . MET A 1 87 ? -2.563 8.631 0.743 1.00 95.94 87 MET A C 1
ATOM 679 O O . MET A 1 87 ? -2.731 7.521 0.236 1.00 95.94 87 MET A O 1
ATOM 683 N N . PHE A 1 88 ? -2.990 8.925 1.971 1.00 96.44 88 PHE A N 1
ATOM 684 C CA . PHE A 1 88 ? -3.762 7.983 2.773 1.00 96.44 88 PHE A CA 1
ATOM 685 C C . PHE A 1 88 ? -5.163 7.810 2.178 1.00 96.44 88 PHE A C 1
ATOM 687 O O . PHE A 1 88 ? -5.884 8.787 2.006 1.00 96.44 88 PHE A O 1
ATOM 694 N N . THR A 1 89 ? -5.557 6.566 1.899 1.00 92.62 89 THR A N 1
ATOM 695 C CA . THR A 1 89 ? -6.834 6.243 1.239 1.00 92.62 89 THR A CA 1
ATOM 696 C C . THR A 1 89 ? -8.050 6.344 2.160 1.00 92.62 89 THR A C 1
ATOM 698 O O . THR A 1 89 ? -9.175 6.252 1.685 1.00 92.62 89 THR A O 1
ATOM 701 N N . GLY A 1 90 ? -7.847 6.472 3.477 1.00 91.31 90 GLY A N 1
ATOM 702 C CA . GLY A 1 90 ? -8.924 6.383 4.469 1.00 91.31 90 GLY A CA 1
ATOM 703 C C . GLY A 1 90 ? -9.342 4.948 4.814 1.00 91.31 90 GLY A C 1
ATOM 704 O O . GLY A 1 90 ? -10.133 4.750 5.736 1.00 91.31 90 GLY A O 1
ATOM 705 N N . GLY A 1 91 ? -8.806 3.948 4.105 1.00 91.31 91 GLY A N 1
ATOM 706 C CA . GLY A 1 91 ? -9.033 2.530 4.373 1.00 91.31 91 GLY A CA 1
ATOM 707 C C . GLY A 1 91 ? -8.156 1.982 5.498 1.00 91.31 91 GLY A C 1
ATOM 708 O O . GLY A 1 91 ? -7.025 2.427 5.693 1.00 91.31 91 GLY A O 1
ATOM 709 N N . TYR A 1 92 ? -8.666 0.970 6.199 1.00 93.19 92 TYR A N 1
ATOM 710 C CA . TYR A 1 92 ? -7.944 0.223 7.233 1.00 93.19 92 TYR A CA 1
ATOM 711 C C . TYR A 1 92 ? -7.993 -1.274 6.928 1.00 93.19 92 TYR A C 1
ATOM 713 O O . TYR A 1 92 ? -8.969 -1.745 6.339 1.00 93.19 92 TYR A O 1
ATOM 721 N N . ALA A 1 93 ? -6.947 -1.997 7.321 1.00 90.69 93 ALA A N 1
ATOM 722 C CA . ALA A 1 93 ? -6.789 -3.435 7.133 1.00 90.69 93 ALA A CA 1
ATOM 723 C C . ALA A 1 93 ? -5.958 -4.045 8.270 1.00 90.69 93 ALA A C 1
ATOM 725 O O . ALA A 1 93 ? -5.218 -3.266 8.917 1.00 90.69 93 ALA A O 1
#

Secondary structure (DSSP, 8-state):
-HHHH-----EEEEEEPTTT--EEEEEES-GGGGGG-------TT-THHHHHHTT-TTHHHHHHHHHHHHHS-HHHHH-TTS-------S---

Foldseek 3Di:
DCVVVVDADWDWDWDQKPPPRDTDIDTDSPPVCVVVDPDDDDQLPDPCLLVLQPPPPCSVVSVVVSVVSVPDDVVLVPDPPRDDDDDDSNIDD

Sequence (93 aa):
QRNWIGRSEGMDLDFEVAGTGEKLTVFTTRHDTVFGVTYLVIAAEHPLVERLIAGQPNEDELRQFVSDVIAQDDIARTADDTEKVGMFTGGYA

Radius of gyration: 15.45 Å; chains: 1; bounding box: 36×33×31 Å

pLDDT: mean 91.32, std 6.96, range [68.31, 97.62]